Protein AF-A0A1E5T9Z8-F1 (afdb_monomer)

Organism: NCBI:txid1849968

Nearest PDB structures (foldseek):
  3sg3-assembly1_A  TM=6.408E-01  e=9.981E+00  Gallus gallus

Mean predicted aligned error: 10.11 Å

Secondary structure (DSSP, 8-state):
--EEEEE---SSSS-----EEEEEEES----HHHHHHHHHH-TT-EEEEEEEEEEEETTEEEEEEEEEEEEETTEEEEEEEE--

Structure (mmCIF, N/CA/C/O backbone):
data_AF-A0A1E5T9Z8-F1
#
_entry.id   AF-A0A1E5T9Z8-F1
#
loop_
_atom_site.group_PDB
_atom_site.id
_atom_site.type_symbol
_atom_site.label_atom_id
_atom_site.label_alt_id
_atom_site.label_comp_id
_atom_site.label_asym_id
_atom_site.label_entity_id
_atom_site.label_seq_id
_atom_site.pdbx_PDB_ins_code
_atom_site.Cartn_x
_atom_site.Cartn_y
_atom_site.Cartn_z
_atom_site.occupancy
_atom_site.B_iso_or_equiv
_atom_site.auth_seq_id
_atom_site.auth_comp_id
_atom_site.auth_asym_id
_atom_site.auth_atom_id
_atom_site.pdbx_PDB_model_num
ATOM 1 N N . MET A 1 1 ? -5.464 16.735 -9.449 1.00 39.47 1 MET A N 1
ATOM 2 C CA . MET A 1 1 ? -4.391 16.650 -10.461 1.00 39.47 1 MET A CA 1
ATOM 3 C C . MET A 1 1 ? -3.313 15.680 -9.977 1.00 39.47 1 MET A C 1
ATOM 5 O O . MET A 1 1 ? -2.905 15.808 -8.825 1.00 39.47 1 MET A O 1
ATOM 9 N N . PRO A 1 2 ? -2.918 14.668 -10.768 1.00 45.66 2 PRO A N 1
ATOM 10 C CA . PRO A 1 2 ? -1.780 13.800 -10.450 1.00 45.66 2 PRO A CA 1
ATOM 11 C C . PR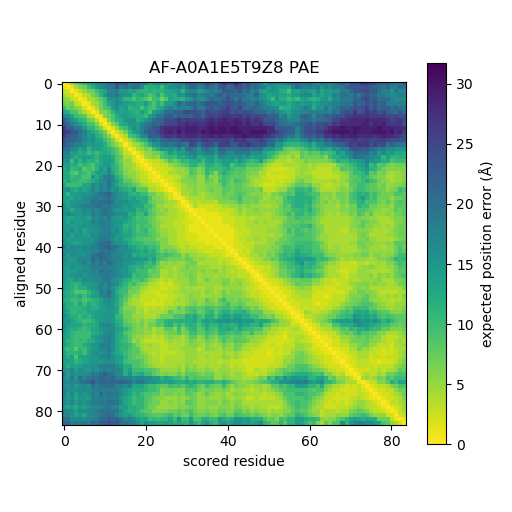O A 1 2 ? -0.470 14.603 -10.469 1.00 45.66 2 PRO A C 1
ATOM 13 O O . PRO A 1 2 ? -0.313 15.513 -11.277 1.00 45.66 2 PRO A O 1
ATOM 16 N N . HIS A 1 3 ? 0.450 14.300 -9.550 1.00 50.34 3 HIS A N 1
ATOM 17 C CA . HIS A 1 3 ? 1.726 15.006 -9.434 1.00 50.34 3 HIS A CA 1
ATOM 18 C C . HIS A 1 3 ? 2.848 14.071 -9.886 1.00 50.34 3 HIS A C 1
ATOM 20 O O . HIS A 1 3 ? 3.181 13.103 -9.197 1.00 50.34 3 HIS A O 1
ATOM 26 N N . PHE A 1 4 ? 3.405 14.352 -11.060 1.00 47.44 4 PHE A N 1
ATOM 27 C CA . PHE A 1 4 ? 4.499 13.597 -11.661 1.00 47.44 4 PHE A CA 1
ATOM 28 C C . PHE A 1 4 ? 5.808 14.333 -11.402 1.00 47.44 4 PHE A C 1
ATOM 30 O O . PHE A 1 4 ? 5.911 15.526 -11.677 1.00 47.44 4 PHE A O 1
ATOM 37 N N . ARG A 1 5 ? 6.810 13.642 -10.848 1.00 51.50 5 ARG A N 1
ATOM 38 C CA . ARG A 1 5 ? 8.128 14.237 -10.601 1.00 51.50 5 ARG A CA 1
ATOM 39 C C . ARG A 1 5 ? 9.202 13.374 -11.240 1.00 51.50 5 ARG A C 1
ATOM 41 O O . ARG A 1 5 ? 9.583 12.334 -10.700 1.00 51.50 5 ARG A O 1
ATOM 48 N N . LEU A 1 6 ? 9.691 13.835 -12.385 1.00 48.97 6 LEU A N 1
ATOM 49 C CA . LEU A 1 6 ? 10.870 13.286 -13.041 1.00 48.97 6 LEU A CA 1
ATOM 50 C C . LEU A 1 6 ? 12.114 13.788 -12.301 1.00 48.97 6 LEU A C 1
ATOM 52 O O . LEU A 1 6 ? 12.199 14.962 -11.941 1.00 48.97 6 LEU A O 1
ATOM 56 N N . LYS A 1 7 ? 13.057 12.888 -12.015 1.00 47.97 7 LYS A N 1
ATOM 57 C CA . LYS A 1 7 ? 14.385 13.266 -11.528 1.00 47.97 7 LYS A CA 1
ATOM 58 C C . LYS A 1 7 ? 15.377 13.034 -12.657 1.00 47.97 7 LYS A C 1
ATOM 60 O O . LYS A 1 7 ? 15.759 11.893 -12.909 1.00 47.97 7 LYS A O 1
ATOM 65 N N . THR A 1 8 ? 15.773 14.109 -13.320 1.00 47.25 8 THR A N 1
ATOM 66 C CA . THR A 1 8 ? 16.928 14.136 -14.218 1.00 47.25 8 THR A CA 1
ATOM 67 C C . THR A 1 8 ? 18.183 14.400 -13.377 1.00 47.25 8 THR A C 1
ATOM 69 O O . THR A 1 8 ? 18.123 15.130 -12.384 1.00 47.25 8 THR A O 1
ATOM 72 N N . LYS A 1 9 ? 19.319 13.768 -13.702 1.00 42.94 9 LYS A N 1
ATOM 73 C CA . LYS A 1 9 ? 20.617 14.285 -13.247 1.00 42.94 9 LYS A CA 1
ATOM 74 C C . LYS A 1 9 ? 20.992 15.380 -14.237 1.00 42.94 9 LYS A C 1
ATOM 76 O O . LYS A 1 9 ? 21.244 15.067 -15.393 1.00 42.94 9 LYS A O 1
ATOM 81 N N . SER A 1 10 ? 20.993 16.627 -13.786 1.00 46.78 10 SER A N 1
ATOM 82 C CA . SER A 1 10 ? 21.682 17.704 -14.490 1.00 46.78 10 SER A CA 1
ATOM 83 C C . SER A 1 10 ? 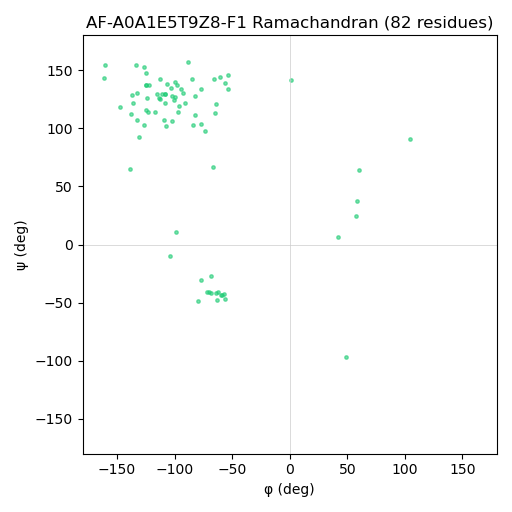23.143 17.670 -14.071 1.00 46.78 10 SER A C 1
ATOM 85 O O . SER A 1 10 ? 23.479 18.065 -12.960 1.00 46.78 10 SER A O 1
ATOM 87 N N . GLN A 1 11 ? 23.980 17.142 -14.945 1.00 39.66 11 GLN A N 1
ATOM 88 C CA . GLN A 1 11 ? 25.348 17.595 -15.137 1.00 39.66 11 GLN A CA 1
ATOM 89 C C . GLN A 1 11 ? 25.576 17.358 -16.627 1.00 39.66 11 GLN A C 1
ATOM 91 O O . GLN A 1 11 ? 25.321 16.246 -17.076 1.00 39.66 11 G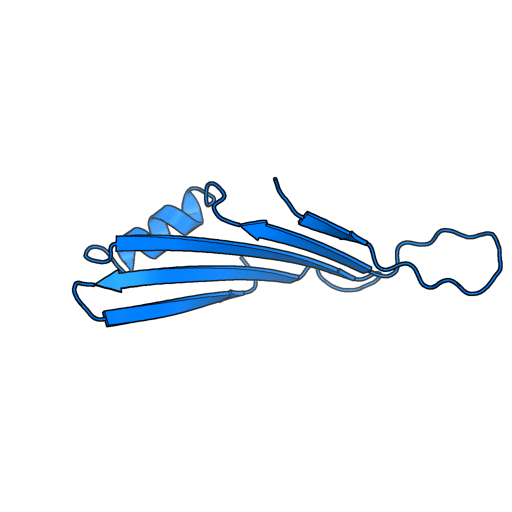LN A O 1
ATOM 96 N N . ASP A 1 12 ? 25.843 18.449 -17.336 1.00 48.75 12 ASP A N 1
ATOM 97 C CA . ASP A 1 12 ? 26.274 18.623 -18.724 1.00 48.75 12 ASP A CA 1
ATOM 98 C C . ASP A 1 12 ? 26.446 17.360 -19.597 1.00 48.75 12 ASP A C 1
ATOM 100 O O . ASP A 1 12 ? 26.999 16.364 -19.157 1.00 48.75 12 ASP A O 1
ATOM 104 N N . GLU A 1 13 ? 26.051 17.474 -20.874 1.00 43.28 13 GLU A N 1
ATOM 105 C CA . GLU A 1 13 ? 26.237 16.515 -21.990 1.00 43.28 13 GLU A CA 1
ATOM 106 C C . GLU A 1 13 ? 24.994 15.701 -22.414 1.00 43.28 13 GLU A C 1
ATOM 108 O O . GLU A 1 13 ? 24.705 14.612 -21.932 1.00 43.28 13 GLU A O 1
ATOM 113 N N . PHE A 1 14 ? 24.257 16.272 -23.375 1.00 51.72 14 PHE A N 1
ATOM 114 C CA . PHE A 1 14 ? 23.721 15.679 -24.619 1.00 51.72 14 PHE A CA 1
ATOM 115 C C . PHE A 1 14 ? 23.082 14.271 -24.696 1.00 51.72 14 PHE A C 1
ATOM 117 O O . PHE A 1 14 ? 22.683 13.873 -25.785 1.00 51.72 14 PHE A O 1
ATOM 124 N N . ASN A 1 15 ? 22.864 13.541 -23.605 1.00 55.94 15 ASN A N 1
ATOM 125 C CA . ASN A 1 15 ? 22.100 12.291 -23.604 1.00 55.94 15 ASN A CA 1
ATOM 126 C C . ASN A 1 15 ? 21.060 12.338 -22.485 1.00 55.94 15 ASN A C 1
ATOM 128 O O . ASN A 1 15 ? 21.331 11.998 -21.335 1.00 55.94 15 ASN A O 1
ATOM 132 N N . GLY A 1 16 ? 19.853 12.800 -22.830 1.00 57.53 16 GLY A N 1
ATOM 133 C CA . GLY A 1 16 ? 18.694 12.910 -21.940 1.00 57.53 16 GLY A CA 1
ATOM 134 C C . GLY A 1 16 ? 18.162 11.549 -21.493 1.00 57.53 16 GLY A C 1
ATOM 135 O O . GLY A 1 16 ? 17.065 11.141 -21.863 1.00 57.53 16 GLY A O 1
ATOM 136 N N . ASP A 1 17 ? 18.947 10.829 -20.704 1.00 60.25 17 ASP A N 1
ATOM 137 C CA . ASP A 1 17 ? 18.667 9.460 -20.323 1.00 60.25 17 ASP A CA 1
ATOM 138 C C . ASP A 1 17 ? 17.858 9.411 -19.018 1.00 60.25 17 ASP A C 1
ATOM 140 O O . ASP A 1 17 ? 18.260 9.930 -17.970 1.00 60.25 17 ASP A O 1
ATOM 144 N N . ILE A 1 18 ? 16.675 8.791 -19.061 1.00 65.25 18 ILE A N 1
ATOM 145 C CA . ILE A 1 18 ? 15.760 8.743 -17.914 1.00 65.25 18 ILE A CA 1
ATOM 146 C C . ILE A 1 18 ? 16.313 7.760 -16.874 1.00 65.25 18 ILE A C 1
ATOM 148 O O . ILE A 1 18 ? 16.105 6.551 -16.948 1.00 65.25 18 ILE A O 1
ATOM 152 N N . LEU A 1 19 ? 16.996 8.284 -15.854 1.00 72.44 19 LEU A N 1
ATOM 153 C CA . LEU A 1 19 ? 17.582 7.480 -14.773 1.00 72.44 19 LEU A CA 1
ATOM 154 C C . LEU A 1 19 ? 16.521 6.872 -13.848 1.00 72.44 19 LEU A C 1
ATOM 156 O O . LEU A 1 19 ? 16.629 5.727 -13.399 1.00 72.44 19 LEU A O 1
ATOM 160 N N . SER A 1 20 ? 15.489 7.650 -13.523 1.00 69.12 20 SER A N 1
ATOM 161 C CA . SER A 1 20 ? 14.373 7.186 -12.708 1.00 69.12 20 SER A CA 1
ATOM 162 C C . SER A 1 20 ? 13.158 8.089 -12.862 1.00 69.12 20 SER A C 1
ATOM 164 O O . SER A 1 20 ? 13.278 9.312 -12.925 1.00 69.12 20 SER A O 1
ATOM 166 N N . SER A 1 21 ? 11.981 7.477 -12.848 1.00 75.88 21 SER A N 1
ATOM 167 C CA . SER A 1 21 ? 10.707 8.186 -12.812 1.00 75.88 21 SER A CA 1
ATOM 168 C C . SER A 1 21 ? 9.916 7.740 -11.592 1.00 75.88 21 SER A C 1
ATOM 170 O O . SER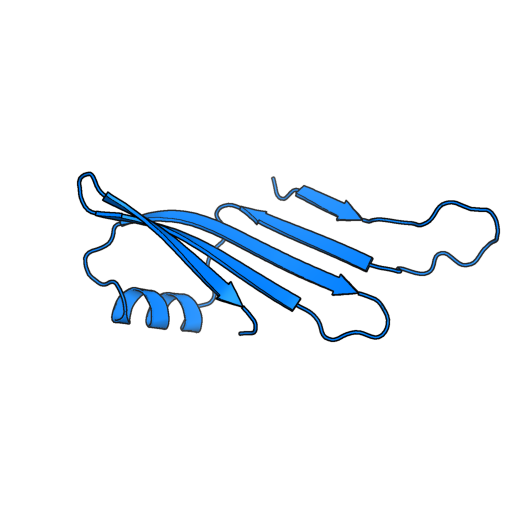 A 1 21 ? 9.893 6.555 -11.245 1.00 75.88 21 SER A O 1
ATOM 172 N N . LYS A 1 22 ? 9.291 8.696 -10.905 1.00 78.06 22 LYS A N 1
ATOM 173 C CA . LYS A 1 22 ? 8.394 8.420 -9.786 1.00 78.06 22 LYS A CA 1
ATOM 174 C C . LYS A 1 22 ? 7.040 9.043 -10.076 1.00 78.06 22 LYS A C 1
ATOM 176 O O . LYS A 1 22 ? 6.885 10.263 -10.068 1.00 78.06 22 LYS A O 1
ATOM 181 N N . GLU A 1 23 ? 6.055 8.180 -10.241 1.00 78.81 23 GLU A N 1
ATOM 182 C CA . GLU A 1 23 ? 4.667 8.566 -10.421 1.00 78.81 23 GLU A CA 1
ATOM 183 C C . GLU A 1 23 ? 3.923 8.351 -9.107 1.00 78.81 23 GLU A C 1
ATOM 185 O O . GLU A 1 23 ? 4.011 7.276 -8.509 1.00 78.81 23 GLU A O 1
ATOM 190 N N . VAL A 1 24 ? 3.215 9.373 -8.622 1.00 81.81 24 VAL A N 1
ATOM 191 C CA . VAL A 1 24 ? 2.389 9.269 -7.415 1.00 81.81 24 VAL A CA 1
ATOM 192 C C . VAL A 1 24 ? 0.971 9.699 -7.744 1.00 81.81 24 VAL A C 1
ATOM 194 O O . VAL A 1 24 ? 0.683 10.861 -8.022 1.00 81.81 24 VAL A O 1
ATOM 197 N N . PHE A 1 25 ? 0.070 8.740 -7.635 1.00 80.94 25 PHE A N 1
ATOM 198 C CA . PHE A 1 25 ? -1.341 8.890 -7.898 1.00 80.94 25 PHE A CA 1
ATOM 199 C C . PHE A 1 25 ? -2.101 8.852 -6.578 1.00 80.94 25 PHE A C 1
ATOM 201 O O . PHE A 1 25 ? -2.016 7.883 -5.825 1.00 80.94 25 PHE A O 1
ATOM 208 N N . LYS A 1 26 ? -2.855 9.905 -6.279 1.00 81.19 26 LYS A N 1
ATOM 209 C CA . LYS A 1 26 ? -3.706 9.969 -5.087 1.00 81.19 26 LYS A CA 1
ATOM 210 C C . LYS A 1 26 ? -5.161 9.827 -5.509 1.00 81.19 26 LYS A C 1
ATOM 212 O O . LYS A 1 26 ? -5.567 10.445 -6.488 1.00 81.19 26 LYS A O 1
ATOM 217 N N . ASN A 1 27 ? -5.927 9.052 -4.748 1.00 77.88 27 ASN A N 1
ATOM 218 C CA . ASN A 1 27 ? -7.366 8.876 -4.934 1.00 77.88 27 ASN A CA 1
ATOM 219 C C . ASN A 1 27 ? -7.767 8.336 -6.323 1.00 77.88 27 ASN A C 1
ATOM 221 O O . ASN A 1 27 ? -8.768 8.757 -6.898 1.00 77.88 27 ASN A O 1
ATOM 225 N N . ILE A 1 28 ? -6.972 7.414 -6.875 1.00 79.06 28 ILE A N 1
ATOM 226 C CA . ILE A 1 28 ? -7.245 6.805 -8.182 1.00 79.06 28 ILE A CA 1
ATOM 227 C C . ILE A 1 28 ? -8.128 5.565 -8.077 1.00 79.06 28 ILE A C 1
ATOM 229 O O . ILE A 1 28 ? -8.179 4.892 -7.044 1.00 79.06 28 ILE A O 1
ATOM 233 N N . LYS A 1 29 ? -8.803 5.219 -9.177 1.00 75.19 29 LYS A N 1
ATOM 234 C CA . LYS A 1 29 ? -9.525 3.949 -9.284 1.00 75.19 29 LYS A CA 1
ATOM 235 C C . LYS A 1 29 ? -8.519 2.798 -9.224 1.00 75.19 29 LYS A C 1
ATOM 237 O O . LYS A 1 29 ? -7.704 2.621 -10.122 1.00 75.19 29 LYS A O 1
ATOM 242 N N . LEU A 1 30 ? -8.597 2.021 -8.146 1.00 76.75 30 LEU A N 1
ATOM 243 C CA . LEU A 1 30 ? -7.825 0.791 -7.975 1.00 76.75 30 LEU A CA 1
ATOM 244 C C . LEU A 1 30 ? -8.178 -0.213 -9.081 1.00 76.75 30 LEU A C 1
ATOM 246 O O . LEU A 1 30 ? -9.372 -0.302 -9.408 1.00 76.75 30 LEU A O 1
ATOM 250 N N . PRO A 1 31 ? -7.201 -1.000 -9.576 1.00 77.75 31 PRO A N 1
ATOM 251 C CA . PRO A 1 31 ? -7.467 -2.139 -10.448 1.00 77.75 31 PRO A CA 1
ATOM 252 C C . PRO A 1 31 ? -8.490 -3.083 -9.815 1.00 77.75 31 PRO A C 1
ATOM 254 O O . PRO A 1 31 ? -8.505 -3.257 -8.591 1.00 77.75 31 PRO A O 1
ATOM 257 N N . VAL A 1 32 ? -9.328 -3.708 -10.644 1.00 77.44 32 VAL A N 1
ATOM 258 C CA . VAL A 1 32 ? -10.430 -4.574 -10.190 1.00 77.44 32 VAL A CA 1
ATOM 259 C C . VAL A 1 32 ? -9.919 -5.700 -9.289 1.00 77.44 32 VAL A C 1
ATOM 261 O O . VAL A 1 32 ? -10.423 -5.855 -8.179 1.00 77.44 32 VAL A O 1
ATOM 264 N N . ASN A 1 33 ? -8.851 -6.397 -9.690 1.00 81.31 33 ASN A N 1
ATOM 265 C CA . ASN A 1 33 ? -8.258 -7.483 -8.900 1.00 81.31 33 ASN A CA 1
ATOM 266 C C . ASN A 1 33 ? -7.844 -7.023 -7.498 1.00 81.31 33 ASN A C 1
ATOM 268 O O . ASN A 1 33 ? -8.124 -7.698 -6.508 1.00 81.31 33 ASN A O 1
ATOM 272 N N . LEU A 1 34 ? -7.231 -5.840 -7.401 1.00 78.12 34 LEU A N 1
ATOM 273 C CA . LEU A 1 34 ? -6.803 -5.294 -6.119 1.00 78.12 34 LEU A CA 1
ATOM 274 C C . LEU A 1 34 ? -8.009 -4.913 -5.257 1.00 78.12 34 LEU A C 1
ATOM 276 O O . LEU A 1 34 ? -8.043 -5.207 -4.066 1.00 78.12 34 LEU A O 1
ATOM 280 N N . ARG A 1 35 ? -9.030 -4.299 -5.865 1.00 78.19 35 ARG A N 1
ATOM 281 C CA . ARG A 1 35 ? -10.275 -3.930 -5.182 1.00 78.19 35 ARG A CA 1
ATOM 282 C C . ARG A 1 35 ? -10.977 -5.156 -4.599 1.00 78.19 35 ARG A C 1
ATOM 284 O O . ARG A 1 35 ? -11.393 -5.107 -3.445 1.00 78.19 35 ARG A O 1
ATOM 291 N N . ILE A 1 36 ? -11.041 -6.252 -5.357 1.00 84.31 36 ILE A N 1
ATOM 292 C CA . ILE A 1 36 ? -11.603 -7.529 -4.901 1.00 84.31 36 ILE A CA 1
ATOM 293 C C . ILE A 1 36 ? -10.778 -8.089 -3.739 1.00 84.31 36 ILE A C 1
ATOM 295 O O . ILE A 1 36 ? -11.349 -8.451 -2.713 1.00 84.31 36 ILE A O 1
ATOM 299 N N . ALA A 1 37 ? -9.447 -8.121 -3.856 1.00 84.06 37 ALA A N 1
ATOM 300 C CA . ALA A 1 37 ? -8.575 -8.626 -2.798 1.00 84.06 37 ALA A CA 1
ATOM 301 C C . ALA A 1 37 ? -8.741 -7.844 -1.483 1.00 84.06 37 ALA A C 1
ATOM 303 O O . ALA A 1 37 ? -8.847 -8.441 -0.412 1.00 84.06 37 ALA A O 1
ATOM 304 N N . ILE A 1 38 ? -8.820 -6.511 -1.554 1.00 80.19 38 ILE A N 1
ATOM 305 C CA . ILE A 1 38 ? -8.996 -5.670 -0.364 1.00 80.19 38 ILE A CA 1
ATOM 306 C C . ILE A 1 38 ? -10.411 -5.817 0.197 1.00 80.19 38 ILE A C 1
ATOM 308 O O . ILE A 1 38 ? -10.558 -5.916 1.409 1.00 80.19 38 ILE A O 1
ATOM 312 N N . SER A 1 39 ? -11.438 -5.874 -0.655 1.00 82.06 39 SER A N 1
ATOM 313 C CA . SER A 1 39 ? -12.826 -6.074 -0.221 1.00 82.06 39 SER A CA 1
ATOM 314 C C . SER A 1 39 ? -13.010 -7.419 0.488 1.00 82.06 39 SER A C 1
ATOM 316 O O . SER A 1 39 ? -13.634 -7.461 1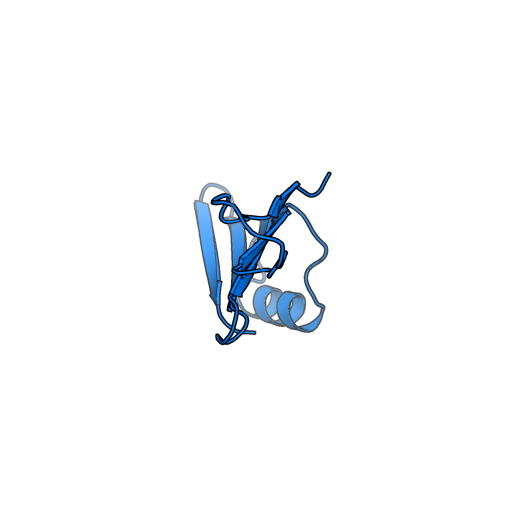.545 1.00 82.06 39 SER A O 1
ATOM 318 N N . LYS A 1 40 ? -12.377 -8.490 -0.011 1.00 85.62 40 LYS A N 1
ATOM 319 C CA . LYS A 1 40 ? -12.340 -9.796 0.667 1.00 85.62 40 LYS A CA 1
ATOM 320 C C . LYS A 1 40 ? -11.600 -9.736 2.004 1.00 85.62 40 LYS A C 1
ATOM 322 O O . LYS A 1 40 ? -12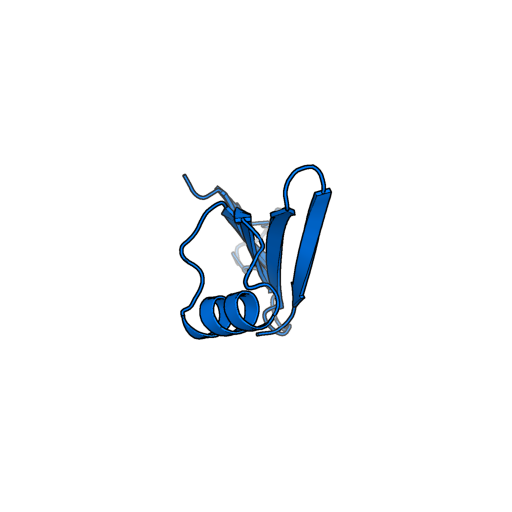.044 -10.335 2.976 1.00 85.62 40 LYS A O 1
ATOM 327 N N . LYS A 1 41 ? -10.475 -9.017 2.066 1.00 84.44 41 LYS A N 1
ATOM 328 C CA . LYS A 1 41 ? -9.634 -8.938 3.271 1.00 84.44 41 LYS A CA 1
ATOM 329 C C . LYS A 1 41 ? -10.200 -8.003 4.349 1.00 84.44 41 LYS A C 1
ATOM 331 O O . LYS A 1 41 ? -9.972 -8.232 5.533 1.00 84.44 41 LYS A O 1
ATOM 336 N N . TYR A 1 42 ? -10.925 -6.957 3.951 1.00 82.62 42 TYR A N 1
ATOM 337 C CA . TYR A 1 42 ? -11.445 -5.897 4.820 1.00 82.62 42 TYR A CA 1
ATOM 338 C C . TYR A 1 42 ? -12.890 -5.495 4.451 1.00 82.62 42 TYR A C 1
ATOM 340 O O . TYR A 1 42 ? -13.130 -4.352 4.064 1.00 82.62 42 TYR A O 1
ATOM 348 N N . PRO A 1 43 ? -13.879 -6.392 4.607 1.00 80.50 43 PRO A N 1
ATOM 349 C CA . PRO A 1 43 ? -15.252 -6.156 4.144 1.00 80.50 43 PRO A CA 1
ATOM 350 C C . PRO A 1 43 ? -16.005 -5.060 4.917 1.00 80.50 43 PRO A C 1
ATOM 352 O O . PRO A 1 43 ? -16.882 -4.412 4.360 1.00 80.50 43 PRO A O 1
ATOM 355 N N . LYS A 1 44 ? -15.659 -4.823 6.191 1.00 84.56 44 LYS A N 1
ATOM 356 C CA . LYS A 1 44 ? -16.310 -3.825 7.069 1.00 84.56 44 LYS A CA 1
ATOM 357 C C . LYS A 1 44 ? -15.548 -2.494 7.186 1.00 84.56 44 LYS A C 1
ATOM 359 O O . LYS A 1 44 ? -15.836 -1.700 8.074 1.00 84.56 44 LYS A O 1
ATOM 364 N N . TRP A 1 45 ? -14.528 -2.267 6.359 1.00 83.44 45 TRP A N 1
ATOM 365 C CA . TRP A 1 45 ? -13.675 -1.080 6.465 1.00 83.44 45 TRP A CA 1
ATOM 366 C C . TRP A 1 45 ? -14.019 -0.047 5.393 1.00 83.44 45 TRP A C 1
ATOM 368 O O . TRP A 1 45 ? -14.138 -0.369 4.213 1.00 83.44 45 TRP A O 1
ATOM 378 N N . LEU A 1 46 ? -14.108 1.218 5.799 1.00 82.38 46 LEU A N 1
ATOM 379 C CA . LEU A 1 46 ? -14.361 2.340 4.905 1.00 82.38 46 LEU A CA 1
ATOM 380 C C . LEU A 1 46 ? -13.057 2.787 4.238 1.00 82.38 46 LEU A C 1
ATOM 382 O O . LEU A 1 46 ? -12.057 3.072 4.903 1.00 82.38 46 LEU A O 1
ATOM 386 N N . PHE A 1 47 ? -13.064 2.883 2.910 1.00 79.69 47 PHE A N 1
ATOM 387 C CA . PHE A 1 47 ? -11.937 3.413 2.146 1.0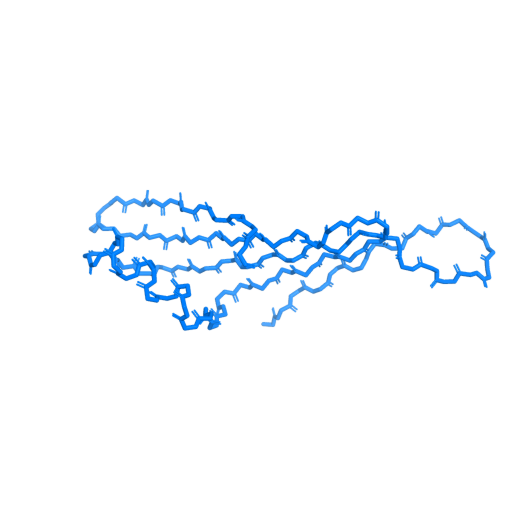0 79.69 47 PHE A CA 1
ATOM 388 C C . PHE A 1 47 ? -11.914 4.939 2.245 1.00 79.69 47 PHE A C 1
ATOM 390 O O . PHE A 1 47 ? -12.687 5.622 1.580 1.00 79.69 47 PHE A O 1
ATOM 397 N N . LYS A 1 48 ? -11.003 5.487 3.054 1.00 83.69 48 LYS A N 1
ATOM 398 C CA . LYS A 1 48 ? -10.843 6.942 3.208 1.00 83.69 48 LYS A CA 1
ATOM 399 C C . LYS A 1 48 ? -10.056 7.548 2.053 1.00 83.69 48 LYS A C 1
ATOM 401 O O . LYS A 1 48 ? -10.427 8.586 1.516 1.00 83.69 48 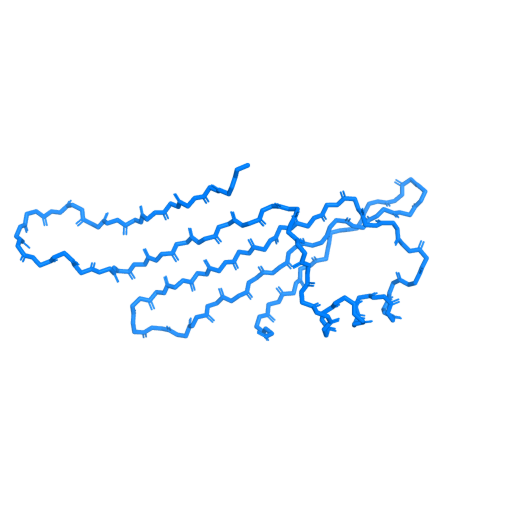LYS A O 1
ATOM 406 N N . SER A 1 49 ? -8.918 6.946 1.714 1.00 81.50 49 SER A N 1
ATOM 407 C CA . SER A 1 49 ? -8.037 7.430 0.648 1.00 81.50 49 SER A CA 1
ATOM 408 C C . SER A 1 49 ? -7.112 6.321 0.169 1.00 81.50 49 SER A C 1
ATOM 410 O O . SER A 1 49 ? -6.762 5.414 0.926 1.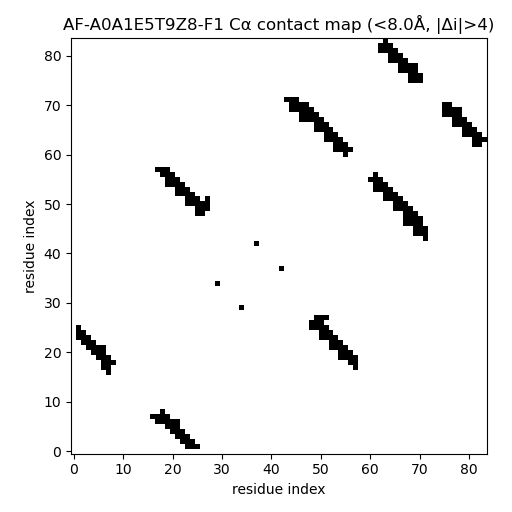00 81.50 49 SER A O 1
ATOM 412 N N . ASN A 1 50 ? -6.652 6.431 -1.072 1.00 82.31 50 ASN A N 1
ATOM 413 C CA . ASN A 1 50 ? -5.593 5.584 -1.597 1.00 82.31 50 ASN A CA 1
ATOM 414 C C . ASN A 1 50 ? -4.460 6.426 -2.196 1.00 82.31 50 ASN A C 1
ATOM 416 O O . ASN A 1 50 ? -4.634 7.577 -2.602 1.00 82.31 50 ASN A O 1
ATOM 420 N N . THR A 1 51 ? -3.258 5.872 -2.186 1.00 83.81 51 THR A N 1
ATOM 421 C CA . THR A 1 51 ? -2.085 6.453 -2.825 1.00 83.81 51 THR A CA 1
ATOM 422 C C . THR A 1 51 ? -1.338 5.339 -3.521 1.00 83.81 51 THR A C 1
ATOM 424 O O . THR A 1 51 ? -0.783 4.454 -2.878 1.00 83.81 51 THR A O 1
ATOM 427 N N . TYR A 1 52 ? -1.328 5.387 -4.839 1.00 83.69 52 TYR A N 1
ATOM 428 C CA . TYR A 1 52 ? -0.554 4.498 -5.675 1.00 83.69 52 TYR A CA 1
ATOM 429 C C . TYR A 1 52 ? 0.739 5.195 -6.085 1.00 83.69 52 TYR A C 1
ATOM 431 O O . TYR A 1 52 ? 0.767 6.394 -6.349 1.00 83.69 52 TYR A O 1
ATOM 439 N N . SER A 1 53 ? 1.849 4.478 -6.053 1.00 81.69 53 SER A N 1
ATOM 440 C CA . SER A 1 53 ? 3.160 5.002 -6.393 1.00 81.69 53 SER A CA 1
ATOM 441 C C . SER A 1 53 ? 3.890 3.996 -7.255 1.00 81.69 53 SER A C 1
ATOM 443 O O . SER A 1 53 ? 4.124 2.867 -6.828 1.00 81.69 53 SER A O 1
ATOM 445 N N . ILE A 1 54 ? 4.274 4.424 -8.448 1.00 80.62 54 ILE A N 1
ATOM 446 C CA . ILE A 1 54 ? 5.091 3.627 -9.350 1.00 80.62 54 ILE A CA 1
ATOM 447 C C . ILE A 1 54 ? 6.472 4.253 -9.391 1.00 80.62 54 ILE A C 1
ATOM 449 O O . ILE A 1 54 ? 6.622 5.464 -9.564 1.00 80.62 54 ILE A O 1
ATOM 453 N N . LYS A 1 55 ? 7.489 3.427 -9.189 1.00 80.69 55 LYS A N 1
ATOM 454 C CA . LYS A 1 55 ? 8.879 3.829 -9.312 1.00 80.69 55 LYS A CA 1
ATOM 455 C C . LYS A 1 55 ? 9.519 3.028 -10.432 1.00 80.69 55 LYS A C 1
ATOM 457 O O . LYS A 1 55 ? 9.721 1.821 -10.312 1.00 80.69 55 LYS A O 1
ATOM 462 N N . TYR A 1 56 ? 9.884 3.742 -11.482 1.00 78.44 56 TYR A N 1
ATOM 463 C CA . TYR A 1 56 ? 10.714 3.248 -12.565 1.00 78.44 56 TYR A CA 1
ATOM 464 C C . TYR A 1 56 ? 12.150 3.637 -12.252 1.00 78.44 56 TYR A C 1
ATOM 466 O O . TYR A 1 56 ? 12.441 4.754 -11.816 1.00 78.44 56 TYR A O 1
ATOM 474 N N . THR A 1 57 ? 13.070 2.704 -12.408 1.00 79.38 57 THR A N 1
ATOM 475 C CA . THR A 1 57 ? 14.499 2.960 -12.252 1.00 79.38 57 THR A CA 1
ATOM 476 C C . THR A 1 57 ? 15.190 2.243 -13.393 1.00 79.38 57 THR A C 1
ATOM 478 O O . THR A 1 57 ? 14.913 1.066 -13.617 1.00 79.38 57 THR A O 1
ATOM 481 N N . LYS A 1 58 ? 16.042 2.959 -14.132 1.00 74.31 58 LYS A N 1
ATOM 482 C CA . LYS A 1 58 ? 16.764 2.407 -15.280 1.00 74.31 58 LYS A CA 1
ATOM 483 C C . LYS A 1 58 ? 17.516 1.141 -14.849 1.00 74.31 58 LYS A C 1
ATOM 485 O O . LYS A 1 58 ? 18.122 1.122 -13.775 1.00 74.31 58 LYS A O 1
ATOM 490 N N . ASN A 1 59 ? 17.420 0.080 -15.653 1.00 76.25 59 ASN A N 1
ATOM 491 C CA . ASN A 1 59 ? 18.005 -1.243 -15.390 1.00 76.25 59 ASN A CA 1
ATOM 492 C C . ASN A 1 59 ? 17.559 -1.921 -14.076 1.00 76.25 59 ASN A C 1
ATOM 494 O O . ASN A 1 59 ? 18.278 -2.757 -13.533 1.00 76.25 59 ASN A O 1
ATOM 498 N N . LYS A 1 60 ? 16.381 -1.578 -13.534 1.00 79.88 60 LYS A N 1
ATOM 499 C CA . LYS A 1 60 ? 15.788 -2.260 -12.372 1.00 79.88 60 LYS A CA 1
ATOM 500 C C . LYS A 1 60 ? 14.316 -2.576 -12.608 1.00 79.88 60 LYS A C 1
ATOM 502 O O . LYS A 1 60 ? 13.626 -1.875 -13.342 1.00 79.88 60 LYS A O 1
ATOM 507 N N . ALA A 1 61 ? 13.829 -3.610 -11.923 1.00 80.25 61 ALA A N 1
ATOM 508 C CA . ALA A 1 61 ? 12.414 -3.960 -11.934 1.00 80.25 61 ALA A CA 1
ATOM 509 C C . ALA A 1 61 ? 11.544 -2.776 -11.477 1.00 80.25 61 ALA A C 1
ATOM 511 O O . ALA A 1 61 ? 11.878 -2.066 -10.520 1.00 80.25 61 ALA A O 1
ATOM 512 N N . ILE A 1 62 ? 10.420 -2.584 -12.168 1.00 81.50 62 ILE A N 1
ATOM 513 C CA . ILE A 1 62 ? 9.432 -1.552 -11.850 1.00 81.50 62 ILE A CA 1
ATOM 514 C C . ILE A 1 62 ? 8.842 -1.867 -10.479 1.00 81.50 62 ILE A C 1
ATOM 516 O O . ILE A 1 62 ? 8.248 -2.925 -10.283 1.00 81.50 62 ILE A O 1
ATOM 520 N N . LYS A 1 63 ? 8.972 -0.935 -9.532 1.00 82.62 63 LYS A N 1
ATOM 521 C CA . LYS A 1 63 ? 8.406 -1.105 -8.192 1.00 82.62 63 LYS A CA 1
ATOM 522 C C . LYS A 1 63 ? 7.064 -0.401 -8.102 1.00 82.62 63 LYS A C 1
ATOM 524 O O . LYS A 1 63 ? 6.986 0.827 -8.174 1.00 82.62 63 LYS A O 1
ATOM 529 N N . LYS A 1 64 ? 6.006 -1.188 -7.926 1.00 82.75 64 LYS A N 1
ATOM 530 C CA . LYS A 1 64 ? 4.647 -0.699 -7.688 1.00 82.75 64 LYS A CA 1
ATOM 531 C C . LYS A 1 64 ? 4.346 -0.789 -6.200 1.00 82.75 64 LYS A C 1
ATOM 533 O O . LYS A 1 64 ? 4.439 -1.862 -5.609 1.00 82.75 64 LYS A O 1
ATOM 538 N N . HIS A 1 65 ? 3.966 0.334 -5.611 1.00 83.12 65 HIS A N 1
ATOM 539 C CA . HIS A 1 65 ? 3.571 0.427 -4.214 1.00 83.12 65 HIS A CA 1
ATOM 540 C C . HIS A 1 65 ? 2.185 1.035 -4.137 1.00 83.12 65 HIS A C 1
ATOM 542 O O . HIS A 1 65 ? 1.898 2.037 -4.791 1.00 83.12 65 HIS A O 1
ATOM 548 N N . ILE A 1 66 ? 1.331 0.484 -3.291 1.00 83.75 66 ILE A N 1
ATOM 549 C CA . ILE A 1 66 ? 0.023 1.061 -3.043 1.00 83.75 66 ILE A CA 1
ATOM 550 C C . ILE A 1 66 ? -0.264 1.134 -1.562 1.00 83.75 66 ILE A C 1
ATOM 552 O O . ILE A 1 66 ? -0.095 0.170 -0.827 1.00 83.75 66 ILE A O 1
ATOM 556 N N . LYS A 1 67 ? -0.684 2.314 -1.126 1.00 85.88 67 LYS A N 1
ATOM 557 C CA . LYS A 1 67 ? -1.042 2.613 0.250 1.00 85.88 67 LYS A CA 1
ATOM 558 C C . LYS A 1 67 ? -2.530 2.897 0.313 1.00 85.88 67 LYS A C 1
ATOM 560 O O . LYS A 1 67 ? -3.044 3.750 -0.408 1.00 85.88 67 LYS A O 1
ATOM 565 N N . LEU A 1 68 ? -3.218 2.183 1.184 1.00 85.81 68 LEU A N 1
ATOM 566 C CA . LEU A 1 68 ? -4.646 2.294 1.424 1.00 85.81 68 LEU A CA 1
ATOM 567 C C . LEU A 1 68 ? -4.838 2.786 2.847 1.00 85.81 68 LEU A C 1
ATOM 569 O O . LEU A 1 68 ? -4.262 2.233 3.782 1.00 85.81 68 LEU A O 1
ATOM 573 N N . LYS A 1 69 ? -5.647 3.826 3.007 1.00 87.25 69 LYS A N 1
ATOM 574 C CA . LYS A 1 69 ? -6.077 4.308 4.312 1.00 87.25 69 LYS A CA 1
ATOM 575 C C . LYS A 1 69 ? -7.501 3.825 4.531 1.00 87.25 69 LYS A C 1
ATOM 577 O O . LYS A 1 69 ? -8.435 4.312 3.893 1.00 87.25 69 LYS A O 1
ATOM 582 N N . LEU A 1 70 ? -7.628 2.832 5.396 1.00 85.75 70 LEU A N 1
ATOM 583 C CA . LEU A 1 70 ? -8.887 2.232 5.801 1.00 85.75 70 LEU A CA 1
ATOM 584 C C . LEU A 1 70 ? -9.291 2.832 7.151 1.00 85.75 70 LEU A C 1
ATOM 586 O O . LEU A 1 70 ? -8.438 3.043 8.013 1.00 85.75 70 LEU A O 1
ATOM 590 N N . GLN A 1 71 ? -10.576 3.110 7.335 1.00 84.38 71 GLN A N 1
ATOM 591 C CA . GLN A 1 71 ? -11.135 3.587 8.595 1.00 84.38 71 GLN A CA 1
ATOM 592 C C . GLN A 1 71 ? -12.269 2.659 9.036 1.00 84.38 71 GLN A C 1
ATOM 594 O O . GLN A 1 71 ? -13.090 2.247 8.221 1.00 84.38 71 GLN A O 1
ATOM 599 N N . MET A 1 72 ? -12.311 2.329 10.320 1.00 85.31 72 MET A N 1
ATOM 600 C CA . MET A 1 72 ? -13.382 1.564 10.952 1.00 85.31 72 MET A CA 1
ATOM 601 C C . MET A 1 72 ? -13.774 2.293 12.233 1.00 85.31 72 MET A C 1
ATOM 603 O O . MET A 1 72 ? -12.988 2.305 13.178 1.00 85.31 72 MET A O 1
ATOM 607 N N . GLU A 1 73 ? -14.943 2.941 12.218 1.00 83.94 73 GLU A N 1
ATOM 608 C CA . GLU A 1 73 ? -15.414 3.871 13.258 1.00 83.94 73 GLU A CA 1
ATOM 609 C C . GLU A 1 73 ? -14.337 4.907 13.622 1.00 83.94 73 GLU A C 1
ATOM 611 O O . GLU A 1 73 ? -14.141 5.874 12.881 1.00 83.94 73 GLU A O 1
ATOM 616 N N . THR A 1 74 ? -13.587 4.659 14.696 1.00 84.25 74 THR A N 1
ATOM 617 C CA . THR A 1 74 ? -12.535 5.536 15.238 1.00 84.25 74 THR A CA 1
ATOM 618 C C . THR A 1 74 ? -11.116 5.047 14.907 1.00 84.25 74 THR A C 1
ATOM 620 O O . THR A 1 74 ? -10.136 5.761 15.109 1.00 84.25 74 THR A O 1
ATOM 623 N N . LYS A 1 75 ? -10.961 3.827 14.377 1.00 83.56 75 LYS A N 1
ATOM 624 C CA . LYS A 1 75 ? -9.658 3.221 14.067 1.00 83.56 75 LYS A CA 1
ATOM 625 C C . LYS A 1 75 ? -9.248 3.500 12.628 1.00 83.56 75 LYS A C 1
ATOM 627 O O . LYS A 1 75 ? -9.992 3.232 11.688 1.00 83.56 75 LYS A O 1
ATOM 632 N N . ILE A 1 76 ? -8.018 3.969 12.448 1.00 85.50 76 ILE A N 1
ATOM 633 C CA . ILE A 1 76 ? -7.403 4.177 11.135 1.00 85.50 76 ILE A CA 1
ATOM 634 C C . ILE A 1 76 ? -6.329 3.112 10.934 1.00 85.50 76 ILE A C 1
ATOM 636 O O . ILE A 1 76 ? -5.453 2.941 11.777 1.00 85.50 76 ILE A O 1
ATOM 640 N N . LYS A 1 77 ? -6.362 2.424 9.792 1.00 83.50 77 LYS A N 1
ATOM 641 C CA . LYS A 1 77 ? -5.346 1.447 9.405 1.00 83.50 77 LYS A CA 1
ATOM 642 C C . LYS A 1 77 ? -4.759 1.816 8.053 1.00 83.50 77 LYS A C 1
ATOM 644 O O . LYS A 1 77 ? -5.473 2.026 7.073 1.00 83.50 77 LYS A O 1
ATOM 649 N N . LEU A 1 78 ? -3.437 1.923 8.020 1.00 84.50 78 LEU A N 1
ATOM 650 C CA . LEU A 1 78 ? -2.670 2.128 6.800 1.00 84.50 78 LEU A CA 1
ATOM 651 C C . LEU A 1 78 ? -2.179 0.768 6.326 1.00 84.50 78 LEU A C 1
ATOM 653 O O . LEU A 1 78 ? -1.449 0.086 7.038 1.00 84.50 78 LEU A O 1
ATOM 657 N N . TYR A 1 79 ? -2.598 0.377 5.132 1.00 81.38 79 TYR A N 1
ATOM 658 C CA . TYR A 1 79 ? -2.188 -0.873 4.517 1.00 81.38 79 TYR A CA 1
ATOM 659 C C . TYR A 1 79 ? -1.318 -0.574 3.300 1.00 81.38 79 TYR A C 1
ATOM 661 O O . TYR A 1 79 ? -1.741 0.173 2.418 1.00 81.38 79 TYR A O 1
ATOM 669 N N . ALA A 1 80 ? -0.113 -1.138 3.249 1.00 80.94 80 ALA A N 1
ATOM 670 C CA . ALA A 1 80 ? 0.785 -1.021 2.108 1.00 80.94 80 ALA A CA 1
ATOM 671 C C . ALA A 1 80 ? 0.906 -2.377 1.401 1.00 80.94 80 ALA A C 1
ATOM 673 O O . ALA A 1 80 ? 1.157 -3.392 2.044 1.00 80.94 80 ALA A O 1
ATOM 674 N N . PHE A 1 81 ? 0.711 -2.383 0.088 1.00 77.81 81 PHE A N 1
ATOM 675 C CA . PHE A 1 81 ? 1.007 -3.510 -0.791 1.00 77.81 81 PHE A CA 1
ATOM 676 C C . PHE A 1 81 ? 2.162 -3.124 -1.712 1.00 77.81 81 PHE A C 1
ATOM 678 O O . PHE A 1 81 ? 2.233 -1.989 -2.195 1.00 77.81 81 PHE A O 1
ATOM 685 N N . GLU A 1 82 ? 3.037 -4.082 -1.978 1.00 75.75 82 GLU A N 1
ATOM 686 C CA . GLU A 1 82 ? 4.159 -3.956 -2.902 1.00 75.75 82 GLU A CA 1
ATOM 687 C C . GLU A 1 82 ? 4.064 -5.078 -3.941 1.00 75.75 82 GLU A C 1
ATOM 689 O O . GLU A 1 82 ? 3.604 -6.168 -3.613 1.00 75.75 82 GLU A O 1
ATOM 694 N N . ASN A 1 83 ? 4.505 -4.809 -5.173 1.00 60.41 83 ASN A N 1
ATOM 695 C CA . ASN A 1 83 ? 4.741 -5.826 -6.206 1.00 60.41 83 ASN A CA 1
ATOM 696 C C . ASN A 1 83 ? 3.501 -6.660 -6.616 1.00 60.41 83 ASN A C 1
ATOM 698 O O . ASN A 1 83 ? 3.463 -7.874 -6.437 1.00 60.41 83 ASN A O 1
ATOM 702 N N . PHE A 1 84 ? 2.497 -5.996 -7.196 1.00 60.47 84 PHE A N 1
ATOM 703 C CA . PHE A 1 84 ? 1.287 -6.622 -7.749 1.00 60.47 84 PHE A CA 1
ATOM 704 C C . PHE A 1 84 ? 1.144 -6.439 -9.267 1.00 60.47 84 PHE A C 1
ATOM 706 O O . PHE A 1 84 ? 1.751 -5.499 -9.850 1.00 60.47 84 PHE A O 1
#

Solvent-accessible surface area (backbone atoms only — not comparable to full-atom values): 5126 Å² total; per-residue (Å²): 134,79,57,75,51,76,54,75,84,89,69,87,76,100,64,95,66,77,55,33,40,42,42,43,40,67,69,64,88,68,56,66,71,57,48,51,53,46,43,73,75,42,74,84,47,44,81,74,46,41,37,42,36,41,36,43,38,62,100,51,79,73,44,40,37,37,38,36,36,33,35,45,98,90,48,76,45,79,46,75,50,68,76,125

Sequence (84 aa):
MPHFRLKTKSQDEFNGDILSSKEVFKNIKLPVNLRIAISKKYPKWLFKSNTYSIKYTKNKAIKKHIKLKLQMETKIKLYAFENF

Radius of gyration: 16.54 Å; Cα contacts (8 Å, |Δi|>4): 133; chains: 1; bounding box: 43×28×40 Å

pLDDT: mean 73.82, std 13.8, range [39.47, 87.25]

Foldseek 3Di:
DWDWDQDFDDDDDDDRDRQKTKTKDKQDDDDPVVVVVCCVVCVQWDFPIKIWMWMDGPPDDIKIKIWTWTDHPPDTDIDMDIDD